Protein AF-A0A925IR85-F1 (afdb_monomer_lite)

pLDDT: mean 90.25, std 7.38, range [67.31, 98.06]

Sequence (107 aa):
MFINSEYHQYKIISKMEFNIDFEAKIYNLKLVLAKDDIESSDTIRMDFGCVSNFSVKELGGGINQLLYLQIKDIRDRQWDRVNYEVSEFERESVYFFCQDVKITRFS

Structure (mmCIF, N/CA/C/O backbone):
data_AF-A0A925IR85-F1
#
_entry.id   AF-A0A925IR85-F1
#
loop_
_atom_site.group_PDB
_atom_site.id
_atom_site.type_symbol
_atom_site.label_atom_id
_atom_site.label_alt_id
_atom_site.label_comp_id
_atom_site.label_asym_id
_atom_site.label_entity_id
_atom_site.label_seq_id
_atom_site.pdbx_PDB_ins_code
_atom_site.Cartn_x
_atom_site.Cartn_y
_atom_site.Cartn_z
_atom_site.occupancy
_atom_site.B_iso_or_equiv
_atom_site.auth_seq_id
_atom_site.auth_comp_id
_atom_site.auth_asym_id
_atom_site.auth_atom_id
_atom_site.pdbx_PDB_model_num
ATOM 1 N N . MET A 1 1 ? -11.464 -11.763 0.496 1.00 83.94 1 MET A N 1
ATOM 2 C CA . MET A 1 1 ? -11.284 -11.987 -0.967 1.00 83.94 1 MET A CA 1
ATOM 3 C C . MET A 1 1 ? -10.122 -11.123 -1.446 1.00 83.94 1 MET A C 1
ATOM 5 O O . MET A 1 1 ? -9.988 -10.032 -0.912 1.00 83.94 1 MET A O 1
ATOM 9 N N . PHE A 1 2 ? -9.275 -11.569 -2.380 1.00 86.69 2 PHE A N 1
ATOM 10 C CA . PHE A 1 2 ? -8.243 -10.691 -2.961 1.00 86.69 2 PHE A CA 1
ATOM 11 C C . PHE A 1 2 ? -8.841 -9.856 -4.091 1.00 86.69 2 PHE A C 1
ATOM 13 O O . PHE A 1 2 ? -9.570 -10.405 -4.914 1.00 86.69 2 PHE A O 1
ATOM 20 N N . ILE A 1 3 ? -8.553 -8.555 -4.117 1.00 89.25 3 ILE A N 1
ATOM 21 C CA . ILE A 1 3 ? -9.247 -7.607 -5.008 1.00 89.25 3 ILE A CA 1
ATOM 22 C C . ILE A 1 3 ? -8.352 -6.997 -6.093 1.00 89.25 3 ILE A C 1
ATOM 24 O O . ILE A 1 3 ? -8.775 -6.066 -6.765 1.00 89.25 3 ILE A O 1
ATOM 28 N N . ASN A 1 4 ? -7.112 -7.474 -6.231 1.00 89.69 4 ASN A N 1
ATOM 29 C CA . ASN A 1 4 ? -6.113 -6.869 -7.115 1.00 89.69 4 ASN A CA 1
ATOM 30 C C . ASN A 1 4 ? -5.259 -7.895 -7.890 1.00 89.69 4 ASN A C 1
ATOM 32 O O . ASN A 1 4 ? -4.152 -7.577 -8.331 1.00 89.69 4 ASN A O 1
ATOM 36 N N . SER A 1 5 ? -5.762 -9.124 -8.050 1.00 84.44 5 SER A N 1
ATOM 37 C CA . SER A 1 5 ? -5.078 -10.243 -8.727 1.00 84.44 5 SER A CA 1
ATOM 38 C C . SER A 1 5 ? -4.552 -9.913 -10.127 1.00 84.44 5 SER A C 1
ATOM 40 O O . SER A 1 5 ? -3.496 -10.385 -10.536 1.00 84.44 5 SER A O 1
ATOM 42 N N . GLU A 1 6 ? -5.256 -9.057 -10.851 1.00 89.31 6 GLU A N 1
ATOM 43 C CA . GLU A 1 6 ? -4.941 -8.584 -12.192 1.00 89.31 6 GLU A CA 1
ATOM 44 C C . GLU A 1 6 ? -3.688 -7.690 -12.243 1.00 89.31 6 GLU A C 1
ATOM 46 O O . GLU A 1 6 ? -3.074 -7.528 -13.300 1.00 89.31 6 GLU A O 1
ATOM 51 N N . TYR A 1 7 ? -3.252 -7.148 -11.102 1.00 90.06 7 TYR A N 1
ATOM 52 C CA . TYR A 1 7 ? -2.114 -6.233 -11.005 1.00 90.06 7 TYR A CA 1
ATOM 53 C C . TYR A 1 7 ? -0.798 -6.917 -10.610 1.00 90.06 7 TYR A C 1
ATOM 55 O O . TYR A 1 7 ? 0.207 -6.237 -10.429 1.00 90.06 7 TYR A O 1
ATOM 63 N N . HIS A 1 8 ? -0.754 -8.252 -10.565 1.00 88.88 8 HIS A N 1
ATOM 64 C CA . HIS A 1 8 ? 0.429 -9.047 -10.184 1.00 88.88 8 HIS A CA 1
ATOM 65 C C . HIS A 1 8 ? 1.721 -8.789 -10.990 1.00 88.88 8 HIS A C 1
ATOM 67 O O . HIS A 1 8 ? 2.816 -9.165 -10.581 1.00 88.88 8 HIS A O 1
ATOM 73 N N . GLN A 1 9 ? 1.594 -8.155 -12.153 1.00 90.50 9 GLN A N 1
ATOM 74 C CA . GLN A 1 9 ? 2.688 -7.826 -13.063 1.00 90.50 9 GLN A CA 1
ATOM 75 C C . GLN A 1 9 ? 3.374 -6.498 -12.715 1.00 90.50 9 GLN A C 1
ATOM 77 O O . GLN A 1 9 ? 4.467 -6.246 -13.204 1.00 90.50 9 GLN A O 1
ATOM 82 N N . TYR A 1 10 ? 2.752 -5.656 -11.882 1.00 92.50 10 TYR A N 1
ATOM 83 C CA . TYR A 1 10 ? 3.324 -4.391 -11.427 1.00 92.50 10 TYR A CA 1
ATOM 84 C C . TYR A 1 10 ? 4.090 -4.628 -10.131 1.00 92.50 10 TYR A C 1
ATOM 86 O O . TYR A 1 10 ? 3.500 -4.853 -9.074 1.00 92.50 10 TYR A O 1
ATOM 94 N N . LYS A 1 11 ? 5.415 -4.620 -10.236 1.00 90.75 11 LYS A N 1
ATOM 95 C CA . LYS A 1 11 ? 6.319 -5.141 -9.206 1.00 90.75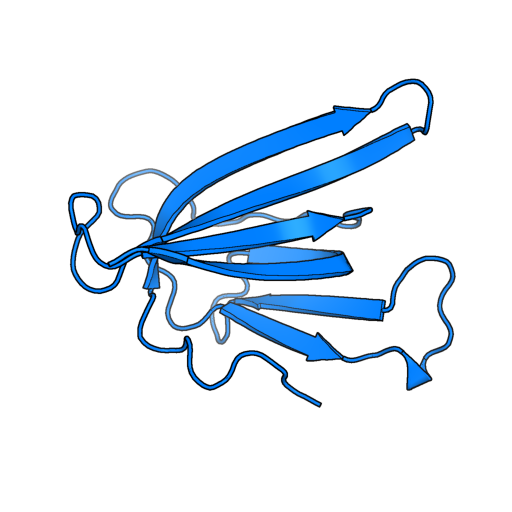 11 LYS A CA 1
ATOM 96 C C . LYS A 1 11 ? 7.284 -4.097 -8.681 1.00 90.75 11 LYS A C 1
ATOM 98 O O . LYS A 1 11 ? 7.790 -4.235 -7.579 1.00 90.75 11 LYS A O 1
ATOM 103 N N . ILE A 1 12 ? 7.552 -3.047 -9.441 1.00 91.00 12 ILE A N 1
ATOM 104 C CA . ILE A 1 12 ? 8.594 -2.083 -9.096 1.00 91.00 12 ILE A CA 1
ATOM 105 C C . ILE A 1 12 ? 7.949 -0.863 -8.458 1.00 91.00 12 ILE A C 1
ATOM 107 O O . ILE A 1 12 ? 7.125 -0.210 -9.091 1.00 91.00 12 ILE A O 1
ATOM 111 N N . ILE A 1 13 ? 8.333 -0.529 -7.227 1.00 91.19 13 ILE A N 1
ATOM 112 C CA . ILE A 1 13 ? 7.904 0.718 -6.590 1.00 91.19 13 ILE A CA 1
ATOM 113 C C . ILE A 1 13 ? 8.680 1.875 -7.219 1.00 91.19 13 ILE A C 1
ATOM 115 O O . ILE A 1 13 ? 9.862 2.059 -6.934 1.00 91.19 13 ILE A O 1
ATOM 119 N N . SER A 1 14 ? 8.005 2.686 -8.035 1.00 90.25 14 SER A N 1
ATOM 120 C CA . SER A 1 14 ? 8.584 3.907 -8.611 1.00 90.25 14 SER A CA 1
ATOM 121 C C . SER A 1 14 ? 8.344 5.134 -7.733 1.00 90.25 14 SER A C 1
ATOM 123 O O . SER A 1 14 ? 9.157 6.057 -7.711 1.00 90.25 14 SER A O 1
ATOM 125 N N . LYS A 1 15 ? 7.246 5.153 -6.966 1.00 91.44 15 LYS A N 1
ATOM 126 C CA . LYS A 1 15 ? 6.953 6.231 -6.015 1.00 91.44 15 LYS A CA 1
ATOM 127 C C . LYS A 1 15 ? 6.176 5.721 -4.808 1.00 91.44 15 LYS A C 1
ATOM 129 O O . LYS A 1 15 ? 5.209 4.980 -4.950 1.00 91.44 15 LYS A O 1
ATOM 134 N N . MET A 1 16 ? 6.558 6.200 -3.628 1.00 92.25 16 MET A N 1
ATOM 135 C CA . MET A 1 16 ? 5.810 6.049 -2.383 1.00 92.25 16 MET A CA 1
ATOM 136 C C . MET A 1 16 ? 5.660 7.429 -1.743 1.00 92.25 16 MET A C 1
ATOM 138 O O . MET A 1 16 ? 6.644 8.149 -1.592 1.00 92.25 16 MET A O 1
ATOM 142 N N . GLU A 1 17 ? 4.437 7.828 -1.411 1.00 95.19 17 GLU A N 1
ATOM 143 C CA . GLU A 1 17 ? 4.144 9.148 -0.853 1.00 95.19 17 GLU A CA 1
ATOM 144 C C . GLU A 1 17 ? 3.174 9.024 0.321 1.00 95.19 17 GLU A C 1
ATOM 146 O O . GLU A 1 17 ? 2.087 8.455 0.191 1.00 95.19 17 GLU A O 1
ATOM 151 N N . PHE A 1 18 ? 3.580 9.591 1.455 1.00 93.88 18 PHE A N 1
ATOM 152 C CA . PHE A 1 18 ? 2.770 9.695 2.659 1.00 93.88 18 PHE A CA 1
ATOM 153 C C . PHE A 1 18 ? 2.141 11.073 2.744 1.00 93.88 18 PHE A C 1
ATOM 155 O O . PHE A 1 18 ? 2.840 12.083 2.708 1.00 93.88 18 PHE A O 1
ATOM 162 N N . ASN A 1 19 ? 0.823 11.101 2.899 1.00 95.25 19 ASN A N 1
ATOM 163 C CA . ASN A 1 19 ? 0.070 12.322 3.131 1.00 95.25 19 ASN A CA 1
ATOM 164 C C . ASN A 1 19 ? -0.600 12.226 4.499 1.00 95.25 19 ASN A C 1
ATOM 166 O O . ASN A 1 19 ? -1.333 11.275 4.767 1.00 95.25 19 ASN A O 1
ATOM 170 N N . ILE A 1 20 ? -0.329 13.199 5.363 1.00 94.25 20 ILE A N 1
ATOM 171 C CA . ILE A 1 20 ? -0.845 13.238 6.731 1.00 94.25 20 ILE A CA 1
ATOM 172 C C . ILE A 1 20 ? -1.855 14.373 6.813 1.00 94.25 20 ILE A C 1
ATOM 174 O O . ILE A 1 20 ? -1.513 15.524 6.549 1.00 94.25 20 ILE A O 1
ATOM 178 N N . ASP A 1 21 ? -3.082 14.046 7.197 1.00 92.38 21 ASP A N 1
ATOM 179 C CA . ASP A 1 21 ? -4.069 15.035 7.613 1.00 92.38 21 ASP A CA 1
ATOM 180 C C . ASP A 1 21 ? -4.035 15.113 9.143 1.00 92.38 21 ASP A C 1
ATOM 182 O O . ASP A 1 21 ? -4.481 14.205 9.851 1.00 92.38 21 ASP A O 1
ATOM 186 N N . PHE A 1 22 ? -3.441 16.192 9.654 1.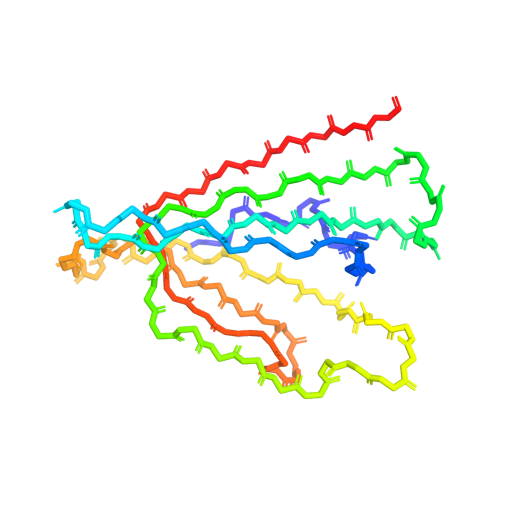00 90.25 22 PHE A N 1
ATOM 187 C CA . PHE A 1 22 ? -3.257 16.399 11.089 1.00 90.25 22 PHE A CA 1
ATOM 188 C C . PHE A 1 22 ? -4.561 16.729 11.824 1.00 90.25 22 PHE A C 1
ATOM 190 O O . PHE A 1 22 ? -4.658 16.437 13.017 1.00 90.25 22 PHE A O 1
ATOM 197 N N . GLU A 1 23 ? -5.554 17.308 11.145 1.00 92.19 23 GLU A N 1
ATOM 198 C CA . GLU A 1 23 ? -6.837 17.659 11.760 1.00 92.19 23 GLU A CA 1
ATOM 199 C C . GLU A 1 23 ? -7.683 16.404 11.963 1.00 92.19 23 GLU A C 1
ATOM 201 O O . GLU A 1 23 ? -8.152 16.128 13.071 1.00 92.19 23 GLU A O 1
ATOM 206 N N . ALA A 1 24 ? -7.803 15.589 10.914 1.00 89.12 24 ALA A N 1
ATOM 207 C CA . ALA A 1 24 ? -8.519 14.321 10.971 1.00 89.12 24 ALA A CA 1
ATOM 208 C C . ALA A 1 24 ? -7.706 13.194 11.640 1.00 89.12 24 ALA A C 1
ATOM 210 O O . ALA A 1 24 ? -8.269 12.147 11.970 1.00 89.12 24 ALA A O 1
ATOM 211 N N . LYS A 1 25 ? -6.401 13.405 11.873 1.00 88.31 25 LYS A N 1
ATOM 212 C CA . LYS A 1 25 ? -5.439 12.414 12.395 1.00 88.31 25 LYS A CA 1
ATOM 213 C C . LYS A 1 25 ? -5.401 11.135 11.555 1.00 88.31 25 LYS A C 1
ATOM 215 O O . LYS A 1 25 ? -5.316 10.031 12.094 1.00 88.31 25 LYS A O 1
ATOM 220 N N . ILE A 1 26 ? -5.480 11.290 10.236 1.00 92.94 26 ILE A N 1
ATOM 221 C CA . ILE A 1 26 ? -5.445 10.179 9.282 1.00 92.94 26 ILE A CA 1
ATOM 222 C C . ILE A 1 26 ? -4.171 10.229 8.445 1.00 92.94 26 ILE A C 1
ATOM 224 O O . ILE A 1 26 ? -3.658 11.291 8.090 1.00 92.94 26 ILE A O 1
ATOM 228 N N . TYR A 1 27 ? -3.685 9.041 8.110 1.00 95.00 27 TYR A N 1
ATOM 229 C CA . TYR A 1 27 ? -2.538 8.835 7.241 1.00 95.00 27 TYR A CA 1
ATOM 230 C C . TYR A 1 27 ? -3.034 8.222 5.940 1.00 95.00 27 TYR A C 1
ATOM 232 O O . TYR A 1 27 ? -3.798 7.261 5.958 1.00 95.00 27 TYR A O 1
ATOM 240 N N . ASN A 1 28 ? -2.594 8.761 4.813 1.00 96.94 28 ASN A N 1
ATOM 241 C CA . ASN A 1 28 ? -2.902 8.234 3.493 1.00 96.94 28 ASN A CA 1
ATOM 242 C C . ASN A 1 28 ? -1.600 7.838 2.803 1.00 96.94 28 ASN A C 1
ATOM 244 O O . ASN A 1 28 ? -0.597 8.552 2.891 1.00 96.94 28 ASN A O 1
ATOM 248 N N . LEU A 1 29 ? -1.631 6.712 2.095 1.00 97.00 29 LEU A N 1
ATOM 249 C CA . LEU A 1 29 ? -0.488 6.198 1.353 1.00 97.00 29 LEU A CA 1
ATOM 250 C C . LEU A 1 29 ? -0.818 6.169 -0.130 1.00 97.00 29 LEU A C 1
ATOM 252 O O . LEU A 1 29 ? -1.829 5.612 -0.545 1.00 97.00 29 LEU A O 1
ATOM 256 N N . LYS A 1 30 ? 0.073 6.730 -0.936 1.00 97.31 30 LYS A N 1
ATOM 257 C CA . LYS A 1 30 ? 0.053 6.583 -2.385 1.00 97.31 30 LYS A CA 1
ATOM 258 C C . LYS A 1 30 ? 1.255 5.764 -2.811 1.00 97.31 30 LYS A C 1
ATOM 260 O O . LYS A 1 30 ? 2.391 6.120 -2.496 1.00 97.31 30 LYS A O 1
ATOM 265 N N . LEU A 1 31 ? 0.995 4.706 -3.563 1.00 94.94 31 LEU A N 1
ATOM 266 C CA . LEU A 1 31 ? 2.009 3.844 -4.147 1.00 94.94 31 LEU A CA 1
ATOM 267 C C . LEU A 1 31 ? 1.863 3.856 -5.665 1.00 94.94 31 LEU A C 1
ATOM 269 O O . LEU A 1 31 ? 0.764 3.671 -6.184 1.00 94.94 31 LEU A O 1
ATOM 273 N N . VAL A 1 32 ? 2.960 4.079 -6.378 1.00 94.38 32 VAL A N 1
ATOM 274 C CA . VAL A 1 32 ? 3.017 3.926 -7.832 1.00 94.38 32 VAL A CA 1
ATOM 275 C C . VAL A 1 32 ? 3.899 2.732 -8.141 1.00 94.38 32 VAL A C 1
ATOM 277 O O . VAL A 1 32 ? 5.045 2.670 -7.686 1.00 94.38 32 VAL A O 1
ATOM 280 N N . LEU A 1 33 ? 3.333 1.783 -8.883 1.00 93.62 33 LEU A N 1
ATOM 281 C CA . LEU A 1 33 ? 4.000 0.562 -9.300 1.00 93.62 33 LEU A CA 1
ATOM 282 C C . LEU A 1 33 ? 4.162 0.535 -10.819 1.00 93.62 33 LEU A C 1
ATOM 284 O O . LEU A 1 33 ? 3.221 0.833 -11.556 1.00 93.62 33 LEU A O 1
ATOM 288 N N . ALA A 1 34 ? 5.339 0.124 -11.271 1.00 92.81 34 ALA A N 1
ATOM 289 C CA . ALA A 1 34 ? 5.675 -0.118 -12.665 1.00 92.81 34 ALA A CA 1
ATOM 290 C C . ALA A 1 34 ? 5.857 -1.620 -12.941 1.00 92.81 34 ALA A C 1
ATOM 292 O O . ALA A 1 34 ? 6.067 -2.410 -12.013 1.00 92.81 34 ALA A O 1
ATOM 293 N N . LYS A 1 35 ? 5.754 -2.022 -14.215 1.00 88.00 35 LYS A N 1
ATOM 294 C CA . LYS A 1 35 ? 5.950 -3.420 -14.638 1.00 88.00 35 LYS A CA 1
ATOM 295 C C . LYS A 1 35 ? 7.419 -3.823 -14.678 1.00 88.00 35 LYS A C 1
ATOM 297 O O . LYS A 1 35 ? 7.845 -4.648 -13.874 1.00 88.00 35 LYS A O 1
ATOM 302 N N . ASP A 1 36 ? 8.154 -3.227 -15.613 1.00 79.94 36 ASP A N 1
ATOM 303 C CA . ASP A 1 36 ? 9.463 -3.729 -16.040 1.00 79.94 36 ASP A CA 1
ATOM 304 C C . ASP A 1 36 ? 10.621 -2.849 -15.558 1.00 79.94 36 ASP A C 1
ATOM 306 O O . ASP A 1 36 ? 11.691 -3.366 -15.250 1.00 79.94 36 ASP A O 1
ATOM 310 N N . ASP A 1 37 ? 10.397 -1.535 -15.441 1.00 79.00 37 ASP A N 1
ATOM 311 C CA . ASP A 1 37 ? 11.386 -0.572 -14.949 1.00 79.00 37 ASP A CA 1
ATOM 312 C C . ASP A 1 37 ? 10.716 0.659 -14.307 1.00 79.00 37 ASP A C 1
ATOM 314 O O . ASP A 1 37 ? 9.551 0.953 -14.576 1.00 79.00 37 ASP A O 1
ATOM 318 N N . ILE A 1 38 ? 11.455 1.397 -13.476 1.00 73.81 38 ILE A N 1
ATOM 319 C CA . ILE A 1 38 ? 11.036 2.635 -12.806 1.00 73.81 38 ILE A CA 1
ATOM 320 C C . ILE A 1 38 ? 10.594 3.705 -13.817 1.00 73.81 38 ILE A C 1
ATOM 322 O O . ILE A 1 38 ? 9.652 4.444 -13.528 1.00 73.81 38 ILE A O 1
ATOM 326 N N . GLU A 1 39 ? 11.227 3.773 -14.993 1.00 77.69 39 GLU A N 1
ATOM 327 C CA . GLU A 1 39 ? 10.901 4.738 -16.059 1.00 77.69 39 GLU A CA 1
ATOM 328 C C . GLU A 1 39 ? 9.778 4.267 -17.007 1.00 77.69 39 GLU A C 1
ATOM 330 O O . GLU A 1 39 ? 9.440 4.958 -17.969 1.00 77.69 39 GLU A O 1
ATOM 335 N N . SER A 1 40 ? 9.167 3.104 -16.745 1.00 77.38 40 SER A N 1
ATOM 336 C CA . SER A 1 40 ? 8.045 2.591 -17.541 1.00 77.38 40 SER A CA 1
ATOM 337 C C . SER A 1 40 ? 6.867 3.569 -17.555 1.00 77.38 40 SER A C 1
ATOM 339 O O . SER A 1 40 ? 6.443 4.062 -16.509 1.00 77.38 40 SER A O 1
ATOM 341 N N . SER A 1 41 ? 6.267 3.784 -18.731 1.00 81.44 41 SER A N 1
ATOM 342 C CA . SER A 1 41 ? 5.018 4.544 -18.858 1.00 81.44 41 SER A CA 1
ATOM 343 C C . SER A 1 41 ? 3.790 3.745 -18.397 1.00 81.44 41 SER A C 1
ATOM 345 O O . SER A 1 41 ? 2.831 4.336 -17.902 1.00 81.44 41 SER A O 1
ATOM 347 N N . ASP A 1 42 ? 3.829 2.406 -18.489 1.00 90.81 42 ASP A N 1
ATOM 348 C CA . ASP A 1 42 ? 2.765 1.529 -17.981 1.00 90.81 42 ASP A CA 1
ATOM 349 C C . ASP A 1 42 ? 2.925 1.376 -16.466 1.00 90.81 42 ASP A C 1
ATOM 351 O O . ASP A 1 42 ? 3.771 0.617 -15.972 1.00 90.81 42 ASP A O 1
ATOM 355 N N . THR A 1 43 ? 2.111 2.132 -15.732 1.00 94.38 43 THR A N 1
ATOM 356 C CA . THR A 1 43 ? 2.121 2.184 -14.271 1.00 94.38 43 THR A CA 1
ATOM 357 C C . THR A 1 43 ? 0.713 2.087 -13.708 1.00 94.38 43 THR A C 1
ATOM 359 O O . THR A 1 43 ? -0.290 2.401 -14.354 1.00 94.38 43 THR A O 1
ATOM 362 N N . ILE A 1 44 ? 0.626 1.670 -12.454 1.00 95.44 44 ILE A N 1
ATOM 363 C CA . ILE A 1 44 ? -0.589 1.799 -11.659 1.00 95.44 44 ILE A CA 1
ATOM 364 C C . ILE A 1 44 ? -0.308 2.659 -10.445 1.00 95.44 44 ILE A C 1
ATOM 366 O O . ILE A 1 44 ? 0.752 2.579 -9.831 1.00 95.44 44 ILE A O 1
ATOM 370 N N . ARG A 1 45 ? -1.295 3.463 -10.076 1.00 96.00 45 ARG A N 1
ATOM 371 C CA . ARG A 1 45 ? -1.343 4.171 -8.805 1.00 96.00 45 ARG A CA 1
ATOM 372 C C . ARG A 1 45 ? -2.358 3.489 -7.912 1.00 96.00 45 ARG A C 1
ATOM 374 O O . ARG A 1 45 ? -3.507 3.307 -8.309 1.00 96.00 45 ARG A O 1
ATOM 381 N N . MET A 1 46 ? -1.928 3.177 -6.704 1.00 96.94 46 MET A N 1
ATOM 382 C CA . MET A 1 46 ? -2.770 2.713 -5.619 1.00 96.94 46 MET A CA 1
ATOM 383 C C . MET A 1 46 ? -2.818 3.802 -4.549 1.00 96.94 46 MET A C 1
ATOM 385 O O . MET A 1 46 ? -1.783 4.195 -4.012 1.00 96.94 46 MET A O 1
ATOM 389 N N . ASP A 1 47 ? -4.011 4.314 -4.271 1.00 97.69 47 ASP A N 1
ATOM 390 C CA . ASP A 1 47 ? -4.269 5.234 -3.167 1.00 97.69 47 ASP A CA 1
ATOM 391 C C . ASP A 1 47 ? -4.966 4.475 -2.040 1.00 97.69 47 ASP A C 1
ATOM 393 O O . ASP A 1 47 ? -6.022 3.880 -2.256 1.00 97.69 47 ASP A O 1
ATOM 397 N N . PHE A 1 48 ? -4.384 4.527 -0.847 1.00 97.81 48 PHE A N 1
ATOM 398 C CA . PHE A 1 48 ? -4.887 3.884 0.359 1.00 97.81 48 PHE A CA 1
ATOM 399 C C . PHE A 1 48 ? -5.272 4.944 1.392 1.00 97.81 48 PHE A C 1
ATOM 401 O O . PHE A 1 48 ? -4.451 5.794 1.754 1.00 97.81 48 PHE A O 1
ATOM 408 N N . GLY A 1 49 ? -6.521 4.887 1.853 1.00 97.00 49 GLY A N 1
ATOM 409 C CA . GLY A 1 49 ? -7.092 5.821 2.823 1.00 97.00 49 GLY A CA 1
ATOM 410 C C . GLY A 1 49 ? -7.096 5.266 4.246 1.00 97.00 49 GLY A C 1
ATOM 411 O O . GLY A 1 49 ? -7.330 4.070 4.437 1.00 97.00 49 GLY A O 1
ATOM 412 N N . CYS A 1 50 ? -6.869 6.135 5.237 1.00 96.06 50 CYS A N 1
ATOM 413 C CA . CYS A 1 50 ? -6.873 5.780 6.665 1.00 96.06 50 CYS A CA 1
ATOM 414 C C . CYS A 1 50 ? -5.935 4.601 6.986 1.00 96.06 50 CYS A C 1
ATOM 416 O O . CYS A 1 50 ? -6.332 3.590 7.566 1.00 96.06 50 CYS A O 1
ATOM 418 N N . VAL A 1 51 ? -4.681 4.720 6.562 1.00 97.00 51 VAL A N 1
ATOM 419 C CA . VAL A 1 51 ? -3.649 3.703 6.742 1.00 97.00 51 VAL A CA 1
ATOM 420 C C . VAL A 1 51 ? -3.245 3.589 8.210 1.00 97.00 51 VAL A C 1
ATOM 422 O O . VAL A 1 51 ? -3.004 4.589 8.886 1.00 97.00 51 VAL A O 1
ATOM 425 N N . SER A 1 52 ? -3.130 2.353 8.693 1.00 95.50 52 SER A N 1
ATOM 426 C CA . SER A 1 52 ? -2.644 2.029 10.036 1.00 95.50 52 SER A CA 1
ATOM 427 C C . SER A 1 52 ? -1.695 0.831 10.014 1.00 95.50 52 SER A C 1
ATOM 429 O O . SER A 1 52 ? -1.640 0.075 9.043 1.00 95.50 52 SER A O 1
ATOM 431 N N . ASN A 1 53 ? -0.910 0.681 11.085 1.00 94.81 53 ASN A N 1
ATOM 432 C CA . ASN A 1 53 ? 0.093 -0.378 11.247 1.00 94.81 53 ASN A CA 1
ATOM 433 C C . ASN A 1 53 ? 1.057 -0.498 10.055 1.00 94.81 53 ASN A C 1
ATOM 435 O O . ASN A 1 53 ? 1.406 -1.603 9.642 1.00 94.81 53 ASN A O 1
ATOM 439 N N . PHE A 1 54 ? 1.477 0.643 9.502 1.00 94.06 54 PHE A N 1
ATOM 440 C CA . PHE A 1 54 ? 2.405 0.663 8.380 1.00 94.06 54 PHE A CA 1
ATOM 441 C C . PHE A 1 54 ? 3.784 0.145 8.787 1.00 94.06 54 PHE A C 1
ATOM 443 O O . PHE A 1 54 ? 4.427 0.686 9.687 1.00 94.06 54 PHE A O 1
ATOM 450 N N . SER A 1 55 ? 4.237 -0.895 8.095 1.00 92.56 55 SER A N 1
ATOM 451 C CA . SER A 1 55 ? 5.555 -1.491 8.241 1.00 92.56 55 SER A CA 1
ATOM 452 C C . SER A 1 55 ? 6.205 -1.625 6.874 1.00 92.56 55 SER A C 1
ATOM 454 O O . SER A 1 55 ? 5.592 -2.103 5.919 1.00 92.56 55 SER A O 1
ATOM 456 N N . VAL A 1 56 ? 7.464 -1.202 6.807 1.00 89.56 56 VAL A N 1
ATOM 457 C CA . VAL A 1 56 ? 8.334 -1.386 5.654 1.00 89.56 56 VAL A CA 1
ATOM 458 C C . VAL A 1 56 ? 9.649 -1.968 6.127 1.00 89.56 56 VAL A C 1
ATOM 460 O O . VAL A 1 56 ? 10.243 -1.485 7.092 1.00 89.56 56 VAL A O 1
ATOM 463 N N . LYS A 1 57 ? 10.105 -2.995 5.420 1.00 86.81 57 LYS A N 1
ATOM 464 C CA . LYS A 1 57 ? 11.391 -3.652 5.620 1.00 86.81 57 LYS A CA 1
ATOM 465 C C . LYS A 1 57 ? 12.054 -3.800 4.260 1.00 86.81 57 LYS A C 1
ATOM 467 O O . LYS A 1 57 ? 11.370 -3.911 3.250 1.00 86.81 57 LYS A O 1
ATOM 472 N N . GLU A 1 58 ? 13.381 -3.804 4.244 1.00 78.75 58 GLU A N 1
ATOM 473 C CA . GLU A 1 58 ? 14.163 -4.130 3.040 1.00 78.75 58 GLU A CA 1
ATOM 474 C C . GLU A 1 58 ? 13.915 -3.211 1.822 1.00 78.75 58 GLU A C 1
ATOM 476 O O . GLU A 1 58 ? 14.336 -3.53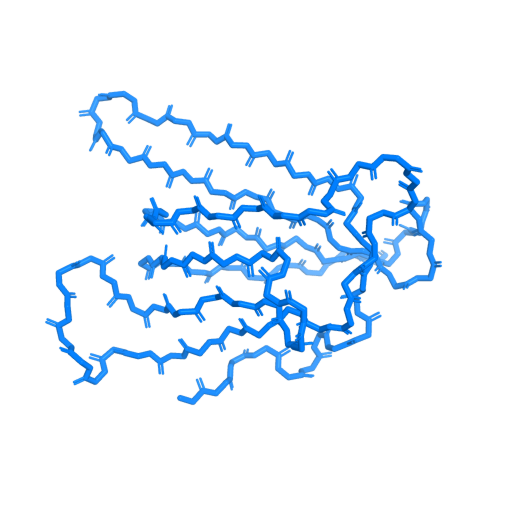7 0.717 1.00 78.75 58 GLU A O 1
ATOM 481 N N . LEU A 1 59 ? 13.279 -2.045 2.009 1.00 76.88 59 LEU A N 1
ATOM 482 C CA . LEU A 1 59 ? 13.225 -0.995 0.990 1.00 76.88 59 LEU A CA 1
ATOM 483 C C . LEU A 1 59 ? 14.451 -0.079 1.116 1.00 76.88 59 LEU A C 1
ATOM 485 O O . LEU A 1 59 ? 14.774 0.398 2.206 1.00 76.88 59 LEU A O 1
ATOM 489 N N . GLY A 1 60 ? 15.104 0.199 -0.014 1.00 71.19 60 GLY A N 1
ATOM 490 C CA . GLY A 1 60 ? 16.346 0.971 -0.112 1.00 71.19 60 GLY A CA 1
ATOM 491 C C . GLY A 1 60 ? 17.556 0.131 -0.543 1.00 71.19 60 GLY A C 1
ATOM 492 O O . GLY A 1 60 ? 17.547 -1.091 -0.476 1.00 71.19 60 GLY A O 1
ATOM 493 N N . GLY A 1 61 ? 18.618 0.793 -1.016 1.00 68.69 61 GLY A N 1
ATOM 494 C CA . GLY A 1 61 ? 19.860 0.123 -1.438 1.00 68.69 61 GLY A CA 1
ATOM 495 C C . GLY A 1 61 ? 19.863 -0.453 -2.864 1.00 68.69 61 GLY A C 1
ATOM 496 O O . GLY A 1 61 ? 20.837 -1.095 -3.244 1.00 68.69 61 GLY A O 1
ATOM 497 N N . GLY A 1 62 ? 18.818 -0.210 -3.664 1.00 73.00 62 GLY A N 1
ATOM 498 C CA . GLY A 1 62 ? 18.710 -0.682 -5.049 1.00 73.00 62 GLY A CA 1
ATOM 499 C C . GLY A 1 62 ? 17.303 -0.507 -5.626 1.00 73.00 62 GLY A C 1
ATOM 500 O O . GLY A 1 62 ? 16.567 0.392 -5.216 1.00 73.00 62 GLY A O 1
ATOM 501 N N . ILE A 1 63 ? 16.926 -1.371 -6.574 1.00 67.31 63 ILE A N 1
ATOM 502 C CA . ILE A 1 63 ? 15.563 -1.422 -7.124 1.00 67.31 63 ILE A CA 1
ATOM 503 C C . ILE A 1 63 ? 14.619 -1.975 -6.049 1.00 67.31 63 ILE A C 1
ATOM 505 O O . ILE A 1 63 ? 14.778 -3.105 -5.592 1.00 67.31 63 ILE A O 1
ATOM 509 N N . ASN A 1 64 ? 13.609 -1.187 -5.676 1.00 81.06 64 ASN A N 1
ATOM 510 C CA . ASN A 1 64 ? 12.556 -1.592 -4.744 1.00 81.06 64 ASN A CA 1
ATOM 511 C C . ASN A 1 64 ? 11.525 -2.477 -5.461 1.00 81.06 64 ASN A C 1
ATOM 513 O O . ASN A 1 64 ? 10.464 -2.005 -5.877 1.00 81.06 64 ASN A O 1
ATOM 517 N N . GLN A 1 65 ? 11.868 -3.751 -5.653 1.00 84.69 65 GLN A N 1
ATOM 518 C CA . GLN A 1 65 ? 11.017 -4.734 -6.318 1.00 84.69 65 GLN A CA 1
ATOM 519 C C . GLN A 1 65 ? 10.225 -5.568 -5.303 1.00 84.69 65 GLN A C 1
ATOM 521 O O . GLN A 1 65 ? 10.787 -6.198 -4.411 1.00 84.69 65 GLN A O 1
ATOM 526 N N . LEU A 1 66 ? 8.911 -5.593 -5.484 1.00 84.62 66 LEU A N 1
ATOM 527 C CA . LEU A 1 66 ? 7.956 -6.483 -4.836 1.00 84.62 66 LEU A CA 1
ATOM 528 C C . LEU A 1 66 ? 7.732 -7.705 -5.734 1.00 84.62 66 LEU A C 1
ATOM 530 O O . LEU A 1 66 ? 7.722 -7.581 -6.960 1.00 84.62 66 LEU A O 1
ATOM 534 N N . LEU A 1 67 ? 7.490 -8.881 -5.161 1.00 83.44 67 LEU A N 1
ATOM 535 C CA . LEU A 1 67 ? 7.026 -10.026 -5.943 1.00 83.44 67 LEU A CA 1
ATOM 536 C C . LEU A 1 67 ? 5.563 -9.833 -6.314 1.00 83.44 67 LEU A C 1
ATOM 538 O O . LEU A 1 67 ? 5.205 -9.933 -7.490 1.00 83.44 67 LEU A O 1
ATOM 542 N N . TYR A 1 68 ? 4.738 -9.524 -5.313 1.00 86.81 68 TYR A N 1
ATOM 543 C CA . TYR A 1 68 ? 3.336 -9.186 -5.503 1.00 86.81 68 TYR A CA 1
ATOM 544 C C . TYR A 1 68 ? 2.764 -8.486 -4.266 1.00 86.81 68 TYR A C 1
ATOM 546 O O . TYR A 1 68 ? 2.780 -9.038 -3.169 1.00 86.81 68 TYR A O 1
ATOM 554 N N . LEU A 1 69 ? 2.209 -7.284 -4.440 1.00 91.94 69 LEU A N 1
ATOM 555 C CA . LEU A 1 69 ? 1.446 -6.621 -3.385 1.00 91.94 69 LEU A CA 1
ATOM 556 C C . LEU A 1 69 ? 0.017 -7.174 -3.371 1.00 91.94 69 LEU A C 1
ATOM 558 O O . LEU A 1 69 ? -0.722 -6.986 -4.331 1.00 91.94 69 LEU A O 1
ATOM 562 N N . GLN A 1 70 ? -0.381 -7.848 -2.300 1.00 94.31 70 GLN A N 1
ATOM 563 C CA . GLN A 1 70 ? -1.720 -8.394 -2.107 1.00 94.31 70 GLN A CA 1
ATOM 564 C C . GLN A 1 70 ? -2.612 -7.419 -1.355 1.00 94.31 70 GLN A C 1
ATOM 566 O O . GLN A 1 70 ? -2.200 -6.833 -0.360 1.00 94.31 70 GLN A O 1
ATOM 571 N N . ILE A 1 71 ? -3.862 -7.300 -1.803 1.00 96.25 71 ILE A N 1
ATOM 572 C CA . ILE A 1 71 ? -4.904 -6.526 -1.132 1.00 96.25 71 ILE A CA 1
ATOM 573 C C . ILE A 1 71 ? -6.061 -7.468 -0.839 1.00 96.25 71 ILE A C 1
ATOM 575 O O . ILE A 1 71 ? -6.758 -7.942 -1.744 1.00 96.25 71 ILE A O 1
ATOM 579 N N . LYS A 1 72 ? -6.250 -7.762 0.442 1.00 96.50 72 LYS A N 1
ATOM 580 C CA . LYS A 1 72 ? -7.280 -8.664 0.934 1.00 96.50 72 LYS A CA 1
ATOM 581 C C . LYS A 1 72 ? -8.405 -7.864 1.571 1.00 96.50 72 LYS A C 1
ATOM 583 O O . LYS A 1 72 ? -8.195 -7.142 2.537 1.00 96.50 72 LYS A O 1
ATOM 588 N N . ASP A 1 73 ? -9.611 -8.049 1.054 1.00 96.56 73 ASP A N 1
ATOM 589 C CA . ASP A 1 73 ? -10.844 -7.611 1.700 1.00 96.56 73 ASP A CA 1
ATOM 590 C C . ASP A 1 73 ? -11.085 -8.432 2.971 1.00 96.56 73 ASP A C 1
ATOM 592 O O . ASP A 1 73 ? -11.155 -9.670 2.903 1.00 96.56 73 ASP A O 1
ATOM 596 N N . ILE A 1 74 ? -11.175 -7.717 4.093 1.00 97.38 74 ILE A N 1
ATOM 597 C CA . ILE A 1 74 ? -11.383 -8.224 5.452 1.00 97.38 74 ILE A CA 1
ATOM 598 C C . ILE A 1 74 ? -12.565 -7.527 6.150 1.00 97.38 74 ILE A C 1
ATOM 600 O O . ILE A 1 74 ? -12.635 -7.505 7.380 1.00 97.38 74 ILE A O 1
ATOM 604 N N . ARG A 1 75 ? -13.501 -6.938 5.389 1.00 95.69 75 ARG A N 1
ATOM 605 C CA . ARG A 1 75 ? -14.686 -6.240 5.934 1.00 95.69 75 ARG A CA 1
ATOM 606 C C . ARG A 1 75 ? -15.581 -7.132 6.792 1.00 95.69 75 ARG A C 1
ATOM 608 O O . ARG A 1 75 ? -16.280 -6.644 7.677 1.00 95.69 75 ARG A O 1
ATOM 615 N N . ASP A 1 76 ? -15.536 -8.440 6.564 1.00 95.94 76 ASP A N 1
ATOM 616 C CA . ASP A 1 76 ? -16.212 -9.457 7.370 1.00 95.94 76 ASP A CA 1
ATOM 617 C C . ASP A 1 76 ? -15.734 -9.488 8.831 1.00 95.94 76 ASP A C 1
ATOM 619 O O . ASP A 1 76 ? -16.479 -9.927 9.705 1.00 95.94 76 ASP A O 1
ATOM 623 N N . ARG A 1 77 ? -14.536 -8.958 9.121 1.00 94.62 77 ARG A N 1
ATOM 624 C CA . ARG A 1 77 ? -14.002 -8.825 10.486 1.00 94.62 77 ARG A CA 1
ATOM 625 C C . ARG A 1 77 ? -14.628 -7.683 11.292 1.00 94.62 77 ARG A C 1
ATOM 627 O O . ARG A 1 77 ? -14.456 -7.666 12.508 1.00 94.62 77 ARG A O 1
ATOM 634 N N . GLN A 1 78 ? -15.330 -6.745 10.644 1.00 93.62 78 GLN A N 1
ATOM 635 C CA . GLN A 1 78 ? -16.011 -5.606 11.284 1.00 93.62 78 GLN A CA 1
ATOM 636 C C . GLN A 1 78 ? -15.110 -4.761 12.205 1.00 93.62 78 GLN A C 1
ATOM 638 O O . GLN A 1 78 ? -15.537 -4.288 13.259 1.00 93.62 78 GLN A O 1
ATOM 643 N N . TRP A 1 79 ? -13.844 -4.583 11.832 1.00 94.00 79 TRP A N 1
ATOM 644 C CA . TRP A 1 79 ? -12.918 -3.735 12.581 1.00 94.00 79 TRP A CA 1
ATOM 645 C C . TRP A 1 79 ? -13.187 -2.256 12.306 1.00 94.00 79 TRP A C 1
ATOM 647 O O . TRP A 1 79 ? -13.508 -1.869 11.181 1.00 94.00 79 TRP A O 1
ATOM 657 N N . ASP A 1 80 ? -13.042 -1.416 13.333 1.00 91.44 80 ASP A N 1
ATOM 658 C CA . ASP A 1 80 ? -13.241 0.025 13.179 1.00 91.44 80 ASP A CA 1
ATOM 659 C C . ASP A 1 80 ? -12.240 0.592 12.164 1.00 91.44 80 ASP A C 1
ATOM 661 O O . ASP A 1 80 ? -11.028 0.435 12.319 1.00 91.44 80 ASP A O 1
ATOM 665 N N . ARG A 1 81 ? -12.763 1.235 11.111 1.00 87.00 81 ARG A N 1
ATOM 666 C CA . ARG A 1 81 ? -11.991 1.890 10.036 1.00 87.00 81 ARG A CA 1
ATOM 667 C C . ARG A 1 81 ? -10.970 0.987 9.328 1.00 87.00 81 ARG A C 1
ATOM 669 O O . ARG A 1 81 ? -10.018 1.490 8.738 1.00 87.00 81 ARG A O 1
ATOM 676 N N . VAL A 1 82 ? -11.164 -0.332 9.339 1.00 96.38 82 VAL A N 1
ATOM 677 C CA . VAL A 1 82 ? -10.283 -1.283 8.647 1.00 96.38 82 VAL A CA 1
ATOM 678 C C . VAL A 1 82 ? -11.113 -2.219 7.782 1.00 96.38 82 VAL A C 1
ATOM 680 O O . VAL A 1 82 ? -11.865 -3.053 8.278 1.00 96.38 82 VAL A O 1
ATOM 683 N N . ASN A 1 83 ? -10.928 -2.092 6.470 1.00 97.81 83 ASN A N 1
ATOM 684 C CA . ASN A 1 83 ? -11.633 -2.887 5.466 1.00 97.81 83 ASN A CA 1
ATOM 685 C C . ASN A 1 83 ? -10.683 -3.781 4.667 1.00 97.81 83 ASN A C 1
ATOM 687 O O . ASN A 1 83 ? -11.107 -4.816 4.150 1.00 97.81 83 ASN A O 1
ATOM 691 N N . TYR A 1 84 ? -9.409 -3.394 4.570 1.00 98.06 84 TYR A N 1
ATOM 692 C CA . TYR A 1 84 ? -8.419 -4.086 3.760 1.00 98.06 84 TYR A CA 1
ATOM 693 C C . TYR A 1 84 ? -7.125 -4.324 4.534 1.00 98.06 84 TYR A C 1
ATOM 695 O O . TYR A 1 84 ? -6.660 -3.483 5.305 1.00 98.06 84 TYR A O 1
ATOM 703 N N . GLU A 1 85 ? -6.543 -5.488 4.284 1.00 97.50 85 GLU A N 1
ATOM 704 C CA . GLU A 1 85 ? -5.203 -5.889 4.698 1.00 97.50 85 GLU A CA 1
ATOM 705 C C . GLU A 1 85 ? -4.320 -5.895 3.450 1.00 97.50 85 GLU A C 1
ATOM 707 O O . GLU A 1 85 ? -4.663 -6.535 2.451 1.00 97.50 85 GLU A O 1
ATOM 712 N N . VAL A 1 86 ? -3.221 -5.144 3.491 1.00 96.81 86 VAL A N 1
ATOM 713 C CA . VAL A 1 86 ? -2.276 -5.021 2.383 1.00 96.81 86 VAL A CA 1
ATOM 714 C C . VAL A 1 86 ? -0.932 -5.570 2.814 1.00 96.81 86 VAL A C 1
ATOM 716 O O . VAL A 1 86 ? -0.377 -5.139 3.825 1.00 96.81 86 VAL A O 1
ATOM 719 N N . SER A 1 87 ? -0.397 -6.509 2.043 1.00 94.94 87 SER A N 1
ATOM 720 C CA . SER A 1 87 ? 0.885 -7.139 2.341 1.00 94.94 87 SER A CA 1
ATOM 721 C C . SER A 1 87 ? 1.631 -7.532 1.077 1.00 94.94 87 SER A C 1
ATOM 723 O O . SER A 1 87 ? 1.033 -7.870 0.059 1.00 94.94 87 SER A O 1
ATOM 725 N N . GLU A 1 88 ? 2.956 -7.500 1.125 1.00 90.56 88 GLU A N 1
ATOM 726 C CA . GLU A 1 88 ? 3.780 -8.122 0.094 1.00 90.56 88 GLU A CA 1
ATOM 727 C C . GLU A 1 88 ? 3.798 -9.644 0.292 1.00 90.56 88 GLU A C 1
ATOM 729 O O . GLU A 1 88 ? 4.020 -10.142 1.400 1.00 90.56 88 GLU A O 1
ATOM 734 N N . PHE A 1 89 ? 3.487 -10.376 -0.776 1.00 79.94 89 PHE A N 1
ATOM 735 C CA . PHE A 1 89 ? 3.425 -11.828 -0.775 1.00 79.94 89 PHE A CA 1
ATOM 736 C C . PHE A 1 89 ? 4.839 -12.405 -0.794 1.00 79.94 89 PHE A C 1
ATOM 738 O O . PHE A 1 89 ? 5.497 -12.320 -1.824 1.00 79.94 89 PHE A O 1
ATOM 745 N N . GLU A 1 90 ? 5.218 -13.037 0.326 1.00 78.62 90 GLU A N 1
ATOM 746 C CA . GLU A 1 90 ? 6.440 -13.824 0.587 1.00 78.62 90 GLU A CA 1
ATOM 747 C C . GLU A 1 90 ? 7.446 -13.138 1.518 1.00 78.62 90 GLU A C 1
ATOM 749 O O . GLU A 1 90 ? 7.852 -13.753 2.504 1.00 78.62 90 GLU A O 1
ATOM 754 N N . ARG A 1 91 ? 7.827 -11.879 1.270 1.00 78.75 91 ARG A N 1
ATOM 755 C CA . ARG A 1 91 ? 8.870 -11.204 2.069 1.00 78.75 91 ARG A CA 1
ATOM 756 C C . ARG A 1 91 ? 8.320 -10.349 3.198 1.00 78.75 91 ARG A C 1
ATOM 758 O O . ARG A 1 91 ? 9.089 -9.928 4.060 1.00 78.75 91 ARG A O 1
ATOM 765 N N . GLU A 1 92 ? 7.021 -10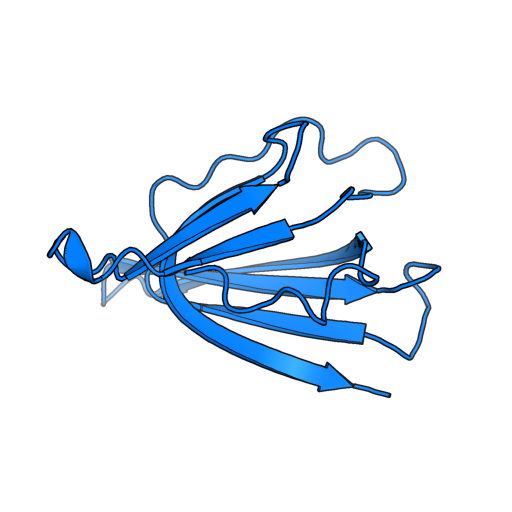.050 3.178 1.00 81.12 92 GLU A N 1
ATOM 766 C CA . GLU A 1 92 ? 6.390 -9.117 4.123 1.00 81.12 92 GLU A CA 1
ATOM 767 C C . GLU A 1 92 ? 7.130 -7.763 4.177 1.00 81.12 92 GLU A C 1
ATOM 769 O O . GLU A 1 92 ? 7.204 -7.103 5.218 1.00 81.12 92 GLU A O 1
ATOM 774 N N . SER A 1 93 ? 7.720 -7.356 3.047 1.00 88.00 93 SER A N 1
ATOM 775 C CA . SER A 1 93 ? 8.529 -6.135 2.933 1.00 88.00 93 SER A CA 1
ATOM 776 C C . SER A 1 93 ? 7.682 -4.870 3.049 1.00 88.00 93 SER A C 1
ATOM 778 O O . SER A 1 93 ? 8.179 -3.819 3.450 1.00 88.00 93 SER A O 1
ATOM 780 N N . VAL A 1 94 ? 6.388 -4.978 2.747 1.00 92.44 94 VAL A N 1
ATOM 781 C CA . VAL A 1 94 ? 5.373 -3.947 2.958 1.00 92.44 94 VAL A CA 1
ATOM 782 C C . VAL A 1 94 ? 4.178 -4.594 3.643 1.00 92.44 94 VAL A C 1
ATOM 784 O O . VAL A 1 94 ? 3.703 -5.637 3.194 1.00 92.44 94 VAL A O 1
ATOM 787 N N . TYR A 1 95 ? 3.678 -3.969 4.705 1.00 95.25 95 TYR A N 1
ATOM 788 C CA . TYR A 1 95 ? 2.472 -4.402 5.406 1.00 95.25 95 TYR A CA 1
ATOM 789 C C . TYR A 1 95 ? 1.715 -3.209 5.985 1.00 95.25 95 TYR A C 1
ATOM 791 O O . TYR A 1 95 ? 2.336 -2.315 6.563 1.00 95.25 95 TYR A O 1
ATOM 799 N N . PHE A 1 96 ? 0.387 -3.195 5.858 1.00 97.19 96 PHE A N 1
ATOM 800 C CA . PHE A 1 96 ? -0.490 -2.241 6.538 1.00 97.19 96 PHE A CA 1
ATOM 801 C C . PHE A 1 96 ? -1.970 -2.634 6.455 1.00 97.19 96 PHE A C 1
ATOM 803 O O . PHE A 1 96 ? -2.376 -3.482 5.662 1.00 97.19 96 PHE A O 1
ATOM 810 N N . PHE A 1 97 ? -2.794 -1.949 7.244 1.00 97.88 97 PHE A N 1
ATOM 811 C CA . PHE A 1 97 ? -4.247 -1.934 7.089 1.00 97.88 97 PHE A CA 1
ATOM 812 C C . PHE A 1 97 ? -4.713 -0.615 6.480 1.00 97.88 97 PHE A C 1
ATOM 814 O O . PHE A 1 97 ? -4.076 0.421 6.684 1.00 97.88 97 PHE A O 1
ATOM 821 N N . CYS A 1 98 ? -5.845 -0.630 5.779 1.00 97.88 98 CYS A N 1
ATOM 822 C CA . CYS A 1 98 ? -6.501 0.593 5.325 1.00 97.88 98 CYS A CA 1
ATOM 823 C C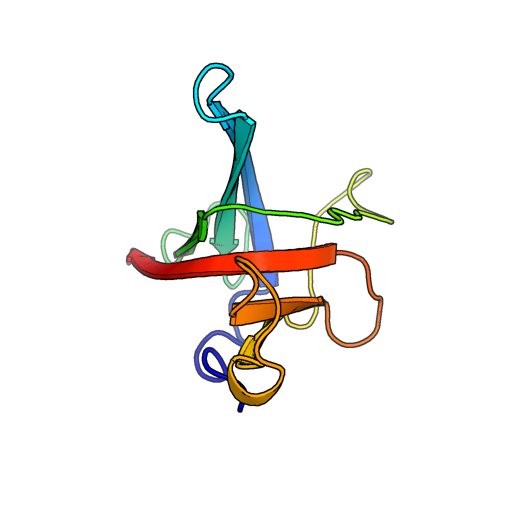 . CYS A 1 98 ? -8.031 0.465 5.293 1.00 97.88 98 CYS A C 1
ATOM 825 O O . CYS A 1 98 ? -8.602 -0.633 5.293 1.00 97.88 98 CYS A O 1
ATOM 827 N N . GLN A 1 99 ? -8.700 1.616 5.270 1.00 97.31 99 GLN A N 1
ATOM 828 C CA . GLN A 1 99 ? -10.152 1.706 5.140 1.00 97.31 99 GLN A CA 1
ATOM 829 C C . GLN A 1 99 ? -10.584 1.704 3.677 1.00 97.31 99 GLN A C 1
ATOM 831 O O . GLN A 1 99 ? -11.571 1.064 3.318 1.00 97.31 99 GLN A O 1
ATOM 836 N N . ASP A 1 100 ? -9.834 2.408 2.836 1.00 96.62 100 ASP A N 1
ATOM 837 C CA . ASP A 1 100 ? -10.182 2.639 1.441 1.00 96.62 100 ASP A CA 1
ATOM 838 C C . ASP A 1 100 ? -9.010 2.291 0.537 1.00 96.62 100 ASP A C 1
ATOM 840 O O . ASP A 1 100 ? -7.844 2.433 0.915 1.00 96.62 100 ASP A O 1
ATOM 844 N N . VAL A 1 101 ? -9.335 1.852 -0.674 1.00 97.31 101 VAL A N 1
ATOM 845 C CA . VAL A 1 101 ? -8.365 1.569 -1.724 1.00 97.31 101 VAL A CA 1
ATOM 846 C C . VAL A 1 101 ? -8.924 1.987 -3.074 1.00 97.31 101 VAL A C 1
ATOM 848 O O . VAL A 1 101 ? -10.064 1.676 -3.421 1.00 97.31 101 VAL A O 1
ATOM 851 N N . LYS A 1 102 ? -8.106 2.688 -3.855 1.00 97.12 102 LYS A N 1
ATOM 852 C CA . LYS A 1 102 ? -8.399 3.040 -5.242 1.00 97.12 102 LYS A CA 1
ATOM 853 C C . LYS A 1 102 ? -7.205 2.697 -6.111 1.00 97.12 102 LYS A C 1
ATOM 855 O O . LYS A 1 102 ? -6.094 3.131 -5.828 1.00 97.12 102 LYS A O 1
ATOM 860 N N . ILE A 1 103 ? -7.449 1.971 -7.197 1.00 96.12 103 ILE A N 1
ATOM 861 C CA . ILE A 1 103 ? -6.422 1.615 -8.176 1.00 96.12 103 ILE A CA 1
ATOM 862 C C . ILE A 1 103 ? -6.735 2.335 -9.487 1.00 96.12 103 ILE A C 1
ATOM 864 O O . ILE A 1 103 ? -7.862 2.294 -9.976 1.00 96.12 103 ILE A O 1
ATOM 868 N N . THR A 1 104 ? -5.750 3.041 -10.038 1.00 95.88 104 THR A N 1
ATOM 869 C CA . THR A 1 104 ? -5.850 3.753 -11.320 1.00 95.88 104 THR A CA 1
ATOM 870 C C . THR A 1 104 ? -4.686 3.338 -12.208 1.00 95.88 104 THR A C 1
ATOM 872 O O . THR A 1 104 ? -3.545 3.340 -11.753 1.00 95.88 104 THR A O 1
ATOM 875 N N . ARG A 1 105 ? -4.960 2.995 -13.468 1.00 92.12 105 ARG A N 1
ATOM 876 C CA . ARG A 1 105 ? -3.930 2.642 -14.45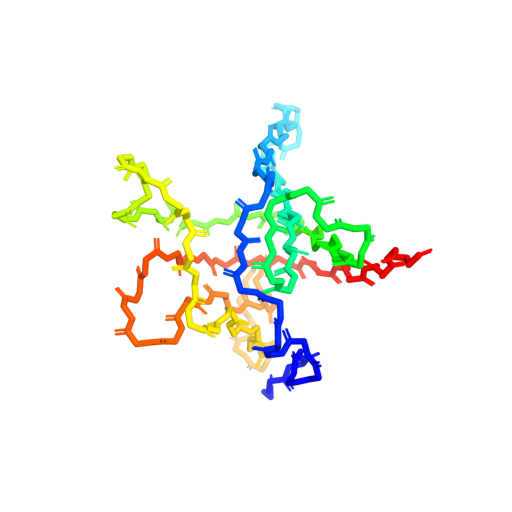2 1.00 92.12 105 ARG A CA 1
ATOM 877 C C . ARG A 1 105 ? -3.577 3.843 -15.323 1.00 92.12 105 ARG A C 1
ATOM 879 O O . ARG A 1 105 ? -4.471 4.577 -15.738 1.00 92.12 105 ARG A O 1
ATOM 886 N N . PHE A 1 106 ? -2.293 3.984 -15.622 1.00 85.38 106 PHE A N 1
ATOM 887 C CA . PHE A 1 106 ? -1.745 4.922 -16.594 1.00 85.38 106 PHE A CA 1
ATOM 888 C C . PHE A 1 106 ? -0.968 4.120 -17.640 1.00 85.38 106 PHE A C 1
ATOM 890 O O . PHE A 1 106 ? -0.252 3.181 -17.293 1.00 85.38 106 PHE A O 1
ATOM 897 N N . SER A 1 107 ? -1.171 4.446 -18.912 1.00 70.75 107 SER A N 1
ATOM 898 C CA . SER A 1 107 ? -0.570 3.772 -20.068 1.00 70.75 107 SER A CA 1
ATOM 899 C C . SER A 1 107 ? -0.110 4.798 -21.082 1.00 70.75 107 SER A C 1
ATOM 901 O O . SER A 1 107 ? -0.936 5.710 -21.327 1.00 70.75 107 SER A O 1
#

Secondary structure (DSSP, 8-state):
-BS-GGGTT--EEEEEEEEEETTTTEEEEEEEEESS-TT-S-EEEEEEES-EEEEE-S-SSS--B-S-EEEEE-GGG-BTTB-EEEEETTT--EEEEESEEEEEEE-

Foldseek 3Di:
DWDCPVCQQFWFFLDWDWDADPVVRAIKIKTKTDRPDSPDQWIKIKIFTRKDPWDADPPDDDTRTASGWTWDQPVVVVDVQFGIWIAGPPPRRTTITGNDMDMDTGD

Radius of gyration: 13.53 Å; chains: 1; bounding box: 36×32×33 Å